Protein AF-A0A7W9KSB6-F1 (afdb_monomer)

Secondary structure (DSSP, 8-state):
-----------TT---EEEPPPHHHHHHHHHHHHSTT-GGG---------S---HHHHHHHHHHHHHH-GGGGEEEEEETTEEEEEEPPP-PPP------TT--

Foldseek 3Di:
DDDPPPPPPPPPPAPKDKDADDPVRQVVVVVCVVPPPDCPVPDDDDDDDPDDDDPVVVQVVVLVVCQVDQVSQWDWDDDDPGIMIMRHHRDGDDDDDDDCVPPD

Solvent-accessible surface area (backbone atoms only — not comparable to full-atom values): 7002 Å² total; per-residue (Å²): 134,84,80,80,77,78,75,73,74,83,63,87,83,68,73,56,50,77,43,80,56,52,75,69,52,50,52,50,55,56,53,42,72,76,45,74,90,62,60,89,86,59,91,84,86,88,82,88,82,88,74,94,78,63,65,67,60,49,41,52,50,52,21,52,50,45,52,72,35,59,76,78,36,51,44,82,42,86,45,100,95,49,69,34,30,37,27,53,60,75,62,83,55,88,75,88,84,79,84,62,88,84,60,133

Sequence (104 aa):
MATDDLVVPEAAGAQYRETMPSFAQERFWFLDGLVPGNAAHTLQQSYTIVGPLDVTALADALTAVVRRHDVLRSRYVPAEDEVRVQVDAPRPVDLPVLDLSTEP

Structure (mmCIF, N/CA/C/O backbone):
data_AF-A0A7W9KSB6-F1
#
_entry.id   AF-A0A7W9KSB6-F1
#
loop_
_atom_site.group_PDB
_atom_site.id
_atom_site.type_symbol
_atom_site.label_atom_id
_atom_site.label_alt_id
_atom_site.label_comp_id
_atom_site.label_asym_id
_atom_site.label_entity_id
_atom_site.label_seq_id
_atom_site.pdbx_PDB_ins_code
_atom_site.Cartn_x
_atom_site.Cartn_y
_atom_site.Cartn_z
_atom_site.occupancy
_atom_site.B_iso_or_equiv
_atom_site.auth_seq_id
_atom_site.auth_comp_id
_atom_site.auth_asym_id
_atom_site.auth_atom_id
_atom_site.pdbx_PDB_model_num
ATOM 1 N N . MET A 1 1 ? 23.235 -24.289 -21.295 1.00 39.38 1 MET A N 1
ATOM 2 C CA . MET A 1 1 ? 22.812 -23.623 -20.050 1.00 39.38 1 MET A CA 1
ATOM 3 C C . MET A 1 1 ? 21.486 -22.976 -20.391 1.00 39.38 1 MET A C 1
ATOM 5 O O . MET A 1 1 ? 21.484 -22.047 -21.182 1.00 39.38 1 MET A O 1
ATOM 9 N N . ALA A 1 2 ? 20.393 -23.645 -20.027 1.00 33.72 2 ALA A N 1
ATOM 10 C CA . ALA A 1 2 ? 19.057 -23.376 -20.547 1.00 33.72 2 ALA A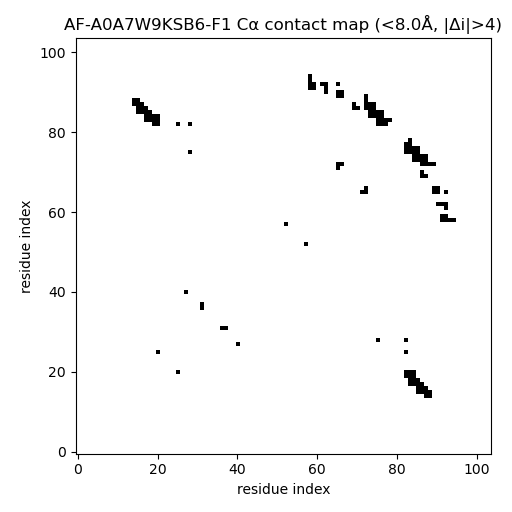 CA 1
ATOM 11 C C . ALA A 1 2 ? 18.530 -22.041 -20.008 1.00 33.72 2 ALA A C 1
ATOM 13 O O . ALA A 1 2 ? 18.508 -21.840 -18.796 1.00 33.72 2 ALA A O 1
ATOM 14 N N . THR A 1 3 ? 18.149 -21.142 -20.911 1.00 37.28 3 THR A N 1
ATOM 15 C CA . THR A 1 3 ? 17.223 -20.046 -20.634 1.00 37.28 3 THR A CA 1
ATOM 16 C C . THR A 1 3 ? 15.868 -20.678 -20.358 1.00 37.28 3 THR A C 1
ATOM 18 O O . THR A 1 3 ? 15.266 -21.278 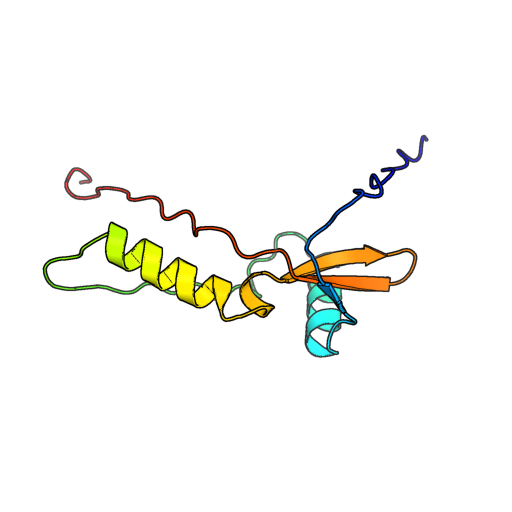-21.245 1.00 37.28 3 THR A O 1
ATOM 21 N N . ASP A 1 4 ? 15.448 -20.635 -19.098 1.00 35.69 4 ASP A N 1
ATOM 22 C CA . ASP A 1 4 ? 14.071 -20.928 -18.726 1.00 35.69 4 ASP A CA 1
ATOM 23 C C . ASP A 1 4 ? 13.254 -19.721 -19.196 1.00 35.69 4 ASP A C 1
ATOM 25 O O . ASP A 1 4 ? 13.232 -18.671 -18.550 1.00 35.69 4 ASP A O 1
ATOM 29 N N . ASP A 1 5 ? 12.722 -19.831 -20.415 1.00 37.50 5 ASP A N 1
ATOM 30 C CA . ASP A 1 5 ? 11.773 -18.883 -20.981 1.00 37.50 5 ASP A CA 1
ATOM 31 C C . ASP A 1 5 ? 10.550 -18.873 -20.068 1.00 37.50 5 ASP A C 1
ATOM 33 O O . ASP A 1 5 ? 9.657 -19.721 -20.165 1.00 37.50 5 ASP A O 1
ATOM 37 N N . LEU A 1 6 ? 10.515 -17.909 -19.149 1.00 37.41 6 LEU A N 1
ATOM 38 C CA . LEU A 1 6 ? 9.329 -17.616 -18.369 1.00 37.41 6 LEU A CA 1
ATOM 39 C C . LEU A 1 6 ? 8.322 -16.979 -19.326 1.00 37.41 6 LEU A C 1
ATOM 41 O O . LEU A 1 6 ? 8.215 -15.760 -19.440 1.00 37.41 6 LEU A O 1
ATOM 45 N N . VAL A 1 7 ? 7.617 -17.833 -20.067 1.00 38.41 7 VAL A N 1
ATOM 46 C CA . VAL A 1 7 ? 6.435 -17.468 -20.836 1.00 38.41 7 VAL A CA 1
ATOM 47 C C . VAL A 1 7 ? 5.464 -16.850 -19.841 1.00 38.41 7 VAL A C 1
ATOM 49 O O . VAL A 1 7 ? 4.815 -17.557 -19.069 1.00 38.41 7 VAL A O 1
ATOM 52 N N . VAL A 1 8 ? 5.393 -15.519 -19.822 1.00 48.72 8 VAL A N 1
ATOM 53 C CA . VAL A 1 8 ? 4.317 -14.806 -19.142 1.00 48.72 8 VAL A CA 1
ATOM 54 C C . VAL A 1 8 ? 3.053 -15.209 -19.893 1.00 48.72 8 VAL A C 1
ATOM 56 O O . VAL A 1 8 ? 2.946 -14.903 -21.082 1.00 48.72 8 VAL A O 1
ATOM 59 N N . PRO A 1 9 ? 2.115 -15.948 -19.276 1.00 38.44 9 PRO A N 1
ATOM 60 C CA . PRO A 1 9 ? 0.884 -16.286 -19.9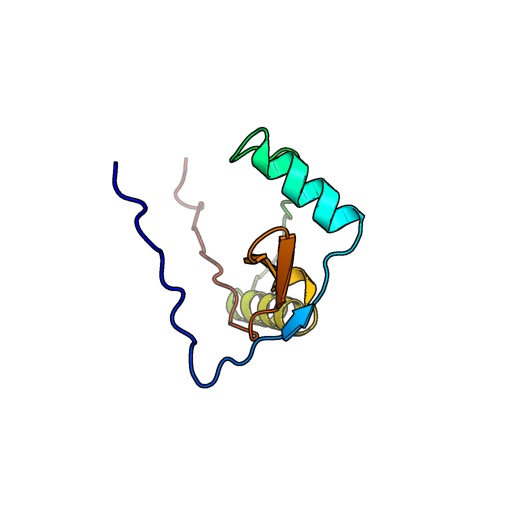59 1.00 38.44 9 PRO A CA 1
ATOM 61 C C . PRO A 1 9 ? 0.190 -14.964 -20.261 1.00 38.44 9 PRO A C 1
ATOM 63 O O . PRO A 1 9 ? -0.053 -14.180 -19.340 1.00 38.44 9 PRO A O 1
ATOM 66 N N . GLU A 1 10 ? -0.114 -14.707 -21.531 1.00 46.44 10 GLU A N 1
ATOM 67 C CA . GLU A 1 10 ? -1.012 -13.623 -21.904 1.00 46.44 10 GLU A CA 1
ATOM 68 C C . GLU A 1 10 ? -2.369 -13.948 -21.270 1.00 46.44 10 GLU A C 1
ATOM 70 O O . GLU A 1 10 ? -3.148 -14.769 -21.760 1.00 46.44 10 GLU A O 1
ATOM 75 N N . ALA A 1 11 ? -2.594 -13.396 -20.078 1.00 45.09 11 ALA A N 1
ATOM 76 C CA . ALA A 1 11 ? -3.806 -13.611 -19.320 1.00 45.09 11 ALA A CA 1
ATOM 77 C C . ALA A 1 11 ? -4.938 -12.892 -20.052 1.00 45.09 11 ALA A C 1
ATOM 79 O O . ALA A 1 11 ? -5.170 -11.695 -19.874 1.00 45.09 11 ALA A O 1
ATOM 80 N N . ALA A 1 12 ? -5.648 -13.650 -20.885 1.00 40.00 12 ALA A N 1
ATOM 81 C CA . ALA A 1 12 ? -6.942 -13.276 -21.416 1.00 40.00 12 ALA A CA 1
ATOM 82 C C . ALA A 1 12 ? -7.825 -12.736 -20.271 1.00 40.00 12 ALA A C 1
ATOM 84 O O . ALA A 1 12 ? -8.226 -13.479 -19.375 1.00 40.00 12 ALA A O 1
ATOM 85 N N . GLY A 1 13 ? -8.102 -11.425 -20.299 1.00 46.16 13 GLY A N 1
ATOM 86 C CA . GLY A 1 13 ? -9.053 -10.751 -19.406 1.00 46.16 13 GLY A CA 1
ATOM 87 C C . GLY A 1 13 ? -8.473 -9.933 -18.247 1.00 46.16 13 GLY A C 1
ATOM 88 O O . GLY A 1 13 ? -9.182 -9.694 -17.269 1.00 46.16 13 GLY A O 1
ATOM 89 N N . ALA A 1 14 ? -7.215 -9.501 -18.301 1.00 48.88 14 ALA A N 1
ATOM 90 C CA . ALA A 1 14 ? -6.596 -8.881 -17.139 1.00 48.88 14 ALA A CA 1
ATOM 91 C C . ALA A 1 14 ? -7.080 -7.436 -16.857 1.00 48.88 14 ALA A C 1
ATOM 93 O O . ALA A 1 14 ? -6.892 -6.513 -17.645 1.00 48.88 14 ALA A O 1
ATOM 94 N N . GLN A 1 15 ? -7.701 -7.241 -15.688 1.00 66.31 15 GLN A N 1
ATOM 95 C CA . GLN A 1 15 ? -8.181 -5.955 -15.156 1.00 66.31 15 GLN A CA 1
ATOM 96 C C . GLN A 1 15 ? -7.039 -5.108 -14.562 1.00 66.31 15 GLN A C 1
ATOM 98 O O . GLN A 1 15 ? -7.120 -4.659 -13.419 1.00 66.31 15 GLN A O 1
ATOM 103 N N . TYR A 1 16 ? -5.947 -4.915 -15.294 1.00 69.31 16 TYR A N 1
ATOM 104 C CA . TYR A 1 16 ? -4.852 -4.046 -14.863 1.00 69.31 16 TYR A CA 1
ATOM 105 C C . TYR A 1 16 ? -4.580 -2.959 -15.899 1.00 69.31 16 TYR A C 1
ATOM 107 O O . TYR A 1 16 ? -4.964 -3.068 -17.063 1.00 69.31 16 TYR A O 1
ATOM 115 N N . ARG A 1 17 ? -3.925 -1.880 -15.463 1.00 85.31 17 ARG A N 1
ATOM 116 C CA . ARG A 1 17 ? -3.506 -0.777 -16.337 1.00 85.31 17 ARG A CA 1
ATOM 117 C C . ARG A 1 17 ? -1.991 -0.664 -16.332 1.00 85.31 17 ARG A C 1
ATOM 119 O O . ARG A 1 17 ? -1.404 -0.453 -15.276 1.00 85.31 17 ARG A O 1
ATOM 126 N N . GLU A 1 18 ? -1.376 -0.750 -17.503 1.00 87.81 18 GLU A N 1
ATOM 127 C CA . GLU A 1 18 ? 0.055 -0.492 -17.667 1.00 87.81 18 GLU A CA 1
ATOM 128 C C . GLU A 1 18 ? 0.331 0.970 -18.019 1.00 87.81 18 GLU A C 1
ATOM 130 O O . GLU A 1 18 ? -0.444 1.629 -18.717 1.00 87.81 18 GLU A O 1
ATOM 135 N N . THR A 1 19 ? 1.448 1.489 -17.517 1.00 89.31 19 THR A N 1
ATOM 136 C CA . THR A 1 19 ? 1.938 2.840 -17.799 1.00 89.31 19 THR A CA 1
ATOM 137 C C . THR A 1 19 ? 3.463 2.871 -17.808 1.00 89.31 19 THR A C 1
ATOM 139 O O . THR A 1 19 ? 4.122 2.022 -17.204 1.00 89.31 19 THR A O 1
ATOM 142 N N . MET A 1 20 ? 4.023 3.891 -18.462 1.00 92.50 20 MET A N 1
ATOM 143 C CA . MET A 1 20 ? 5.439 4.223 -18.314 1.00 92.50 20 MET A CA 1
ATOM 144 C C . MET A 1 20 ? 5.744 4.639 -16.870 1.00 92.50 20 MET A C 1
ATOM 146 O O . MET A 1 20 ? 4.908 5.320 -16.256 1.00 92.50 20 MET A O 1
ATOM 150 N N . PRO A 1 21 ? 6.919 4.267 -16.330 1.00 92.88 21 PRO A N 1
ATOM 151 C CA . PRO A 1 21 ? 7.379 4.789 -15.055 1.00 92.88 21 PRO A CA 1
ATOM 152 C C . PRO A 1 21 ? 7.650 6.294 -15.163 1.00 92.88 21 PRO A C 1
ATOM 154 O O . PRO A 1 21 ? 8.064 6.816 -16.196 1.00 92.88 21 PRO A O 1
ATOM 157 N N . SER A 1 22 ? 7.449 7.010 -14.062 1.00 92.50 22 SER A N 1
ATOM 158 C CA . SER A 1 22 ? 8.064 8.326 -13.887 1.00 92.50 22 SER A CA 1
ATOM 159 C C . SER A 1 22 ? 9.582 8.193 -13.722 1.00 92.50 22 SER A C 1
ATOM 161 O O . SER A 1 22 ? 10.079 7.158 -13.283 1.00 92.50 22 SER A O 1
ATOM 163 N N . PHE A 1 23 ? 10.321 9.278 -13.959 1.00 92.50 23 PHE A N 1
ATOM 164 C CA . PHE A 1 23 ? 11.779 9.299 -13.785 1.00 92.50 23 PHE A CA 1
ATOM 165 C C . PHE A 1 23 ? 12.235 8.841 -12.385 1.00 92.50 23 PHE A C 1
ATOM 167 O O . PHE A 1 23 ? 13.224 8.128 -12.231 1.00 92.50 23 PHE A O 1
ATOM 174 N N . ALA A 1 24 ? 11.494 9.218 -11.337 1.00 91.19 24 ALA A N 1
ATOM 175 C CA . ALA A 1 24 ? 11.801 8.784 -9.975 1.00 91.19 24 ALA A CA 1
ATOM 176 C C . ALA A 1 24 ? 11.592 7.272 -9.785 1.00 91.19 24 ALA A C 1
ATOM 178 O O . ALA A 1 24 ? 12.384 6.632 -9.098 1.00 91.19 24 ALA A O 1
ATOM 179 N N . GLN A 1 25 ? 10.546 6.711 -10.399 1.00 91.94 25 GLN A N 1
ATOM 180 C CA . GLN A 1 25 ? 10.248 5.279 -10.356 1.00 91.94 25 GLN A CA 1
ATOM 181 C C . GLN A 1 25 ? 11.309 4.459 -11.100 1.00 91.94 25 GLN A C 1
ATOM 183 O O . GLN A 1 25 ? 11.815 3.488 -10.548 1.00 91.94 25 GLN A O 1
ATOM 188 N N . GLU A 1 26 ? 11.713 4.892 -12.295 1.00 91.06 26 GLU A N 1
ATOM 189 C CA . GLU A 1 26 ? 12.792 4.260 -13.065 1.00 91.06 26 GLU A CA 1
ATOM 190 C C . GLU A 1 26 ? 14.117 4.264 -12.287 1.00 91.06 26 GLU A C 1
ATOM 192 O O . GLU A 1 26 ? 14.790 3.238 -12.177 1.00 91.06 26 GLU A O 1
ATOM 197 N N . ARG A 1 27 ? 14.446 5.387 -11.631 1.00 90.38 27 ARG A N 1
ATOM 198 C CA . ARG A 1 27 ? 15.621 5.472 -10.755 1.00 90.38 27 ARG A CA 1
ATOM 199 C C . ARG A 1 27 ? 15.553 4.479 -9.595 1.00 90.38 27 ARG A C 1
ATOM 201 O O . ARG A 1 27 ? 16.561 3.853 -9.283 1.00 90.38 27 ARG A O 1
ATOM 208 N N . PHE A 1 28 ? 14.404 4.354 -8.928 1.00 88.12 28 PHE A N 1
ATOM 209 C CA . PHE A 1 28 ? 14.255 3.399 -7.826 1.00 88.12 28 PHE A CA 1
ATOM 210 C C . PHE A 1 28 ? 14.359 1.950 -8.301 1.00 88.12 28 PHE A C 1
ATOM 212 O O . PHE A 1 28 ? 15.026 1.167 -7.635 1.00 88.12 28 PHE A O 1
ATOM 219 N N . TRP A 1 29 ? 13.771 1.613 -9.450 1.00 87.75 29 TRP A N 1
ATOM 220 C CA . TRP A 1 29 ? 13.911 0.285 -10.050 1.00 87.75 29 TRP A CA 1
ATOM 221 C C . TRP A 1 29 ? 15.378 -0.053 -10.355 1.00 87.75 29 TRP A C 1
ATOM 223 O O . TRP A 1 29 ? 15.859 -1.119 -9.978 1.00 87.75 29 TRP A O 1
ATOM 233 N N . PHE A 1 30 ? 16.124 0.887 -10.943 1.00 88.00 30 PHE A N 1
ATOM 234 C CA . PHE A 1 30 ? 17.554 0.705 -11.189 1.00 88.00 30 PHE A CA 1
ATOM 235 C C . PHE A 1 30 ? 18.349 0.486 -9.890 1.00 88.00 30 PHE A C 1
ATOM 237 O O . PHE A 1 30 ? 19.193 -0.404 -9.819 1.00 88.00 30 PHE A O 1
ATOM 244 N N . LEU A 1 31 ? 18.071 1.276 -8.843 1.00 88.19 31 LEU A N 1
ATOM 245 C CA . LEU A 1 31 ? 18.738 1.140 -7.543 1.00 88.19 31 LEU A CA 1
ATOM 246 C C . LEU A 1 31 ? 18.423 -0.195 -6.852 1.00 88.19 31 LEU A C 1
ATOM 248 O O . LEU A 1 31 ? 19.319 -0.773 -6.235 1.00 88.19 31 LEU A O 1
ATOM 252 N N . ASP A 1 32 ? 17.185 -0.685 -6.960 1.00 85.69 32 ASP A N 1
ATOM 253 C CA . ASP A 1 32 ? 16.772 -1.987 -6.420 1.00 85.69 32 ASP A CA 1
ATOM 254 C C . ASP A 1 32 ? 17.538 -3.146 -7.086 1.00 85.69 32 ASP A C 1
ATOM 256 O O . ASP A 1 32 ? 17.995 -4.062 -6.404 1.00 85.69 32 ASP A O 1
ATOM 260 N N . GLY A 1 33 ? 17.804 -3.047 -8.395 1.00 85.56 33 GLY A N 1
ATOM 261 C CA . GLY A 1 33 ? 18.606 -4.026 -9.139 1.00 85.56 33 GLY A CA 1
ATOM 262 C C . GLY A 1 33 ? 20.087 -4.101 -8.737 1.00 85.56 33 GLY A C 1
ATOM 263 O O . GLY A 1 33 ? 20.723 -5.132 -8.950 1.00 85.56 33 GLY A O 1
ATOM 264 N N . LEU A 1 34 ? 20.654 -3.045 -8.139 1.00 88.19 34 LEU A N 1
ATOM 265 C CA . LEU A 1 34 ? 22.056 -3.033 -7.693 1.00 88.19 34 LEU A CA 1
ATOM 266 C C . LEU A 1 34 ? 22.262 -3.749 -6.354 1.00 88.19 34 LEU A C 1
ATOM 268 O O . LEU A 1 34 ? 23.300 -4.378 -6.144 1.00 88.19 34 LEU A O 1
ATOM 272 N N . VAL A 1 35 ? 21.297 -3.626 -5.439 1.00 86.81 35 VAL A N 1
ATOM 273 C CA . VAL A 1 35 ? 21.334 -4.265 -4.116 1.00 86.81 35 VAL A CA 1
ATOM 274 C C . VAL A 1 35 ? 19.952 -4.855 -3.814 1.00 86.81 35 VAL A C 1
ATOM 276 O O . VAL A 1 35 ? 19.164 -4.232 -3.096 1.00 86.81 35 VAL A O 1
ATOM 279 N N . PRO A 1 36 ? 19.648 -6.053 -4.346 1.00 82.88 36 PRO A N 1
ATOM 280 C CA . PRO A 1 36 ? 18.345 -6.679 -4.161 1.00 82.88 36 PRO A CA 1
ATOM 281 C C . PRO A 1 36 ? 18.005 -6.873 -2.680 1.00 82.88 36 PRO A C 1
ATOM 283 O O . PRO A 1 36 ? 18.840 -7.313 -1.889 1.00 82.88 36 PRO A O 1
ATOM 286 N N . GLY A 1 37 ? 16.767 -6.552 -2.301 1.00 79.81 37 GLY A N 1
ATOM 287 C CA . GLY A 1 37 ? 16.286 -6.686 -0.920 1.00 79.81 37 GLY A CA 1
ATOM 288 C C . GLY A 1 37 ? 16.717 -5.554 0.019 1.00 79.81 37 GLY A C 1
ATOM 289 O O . GLY A 1 37 ? 16.466 -5.626 1.224 1.00 79.81 37 GLY A O 1
ATOM 290 N N . ASN A 1 38 ? 17.345 -4.496 -0.500 1.00 81.94 38 ASN A N 1
ATOM 291 C CA . ASN A 1 38 ? 17.676 -3.324 0.297 1.00 81.94 38 ASN A CA 1
ATOM 292 C C . ASN A 1 38 ? 16.416 -2.527 0.684 1.00 81.94 38 ASN A C 1
ATOM 294 O O . ASN A 1 38 ? 15.816 -1.824 -0.129 1.00 81.94 38 ASN A O 1
ATOM 298 N N . ALA A 1 39 ? 16.071 -2.556 1.971 1.00 81.06 39 ALA A N 1
ATOM 299 C CA . ALA A 1 39 ? 14.923 -1.838 2.517 1.00 81.06 39 ALA A CA 1
ATOM 300 C C . ALA A 1 39 ? 15.135 -0.317 2.673 1.00 81.06 39 ALA A C 1
ATOM 302 O O . ALA A 1 39 ? 14.208 0.368 3.097 1.00 81.06 39 ALA A O 1
ATOM 303 N N . ALA A 1 40 ? 16.302 0.240 2.318 1.00 83.06 40 ALA A N 1
ATOM 304 C CA . ALA A 1 40 ? 16.599 1.675 2.459 1.00 83.06 40 ALA A CA 1
ATOM 305 C C . ALA A 1 40 ? 15.595 2.598 1.739 1.00 83.06 40 ALA A C 1
ATOM 307 O O . ALA A 1 40 ? 15.486 3.775 2.076 1.00 83.06 40 ALA A O 1
ATOM 308 N N . HIS A 1 41 ? 14.856 2.068 0.761 1.00 81.06 41 HIS A N 1
ATOM 309 C CA . HIS A 1 41 ? 13.838 2.794 -0.001 1.00 81.06 41 HIS A CA 1
ATOM 310 C C . HIS A 1 41 ? 12.400 2.495 0.460 1.00 81.06 41 HIS A C 1
ATOM 312 O O . HIS A 1 41 ? 11.447 2.894 -0.206 1.00 81.06 41 HIS A O 1
ATOM 318 N N . THR A 1 42 ? 12.230 1.809 1.594 1.00 84.75 42 THR A N 1
ATOM 319 C CA . THR A 1 42 ? 10.930 1.553 2.226 1.00 84.75 42 THR A CA 1
ATOM 320 C C . THR A 1 42 ? 10.761 2.459 3.440 1.00 84.75 42 THR A C 1
ATOM 322 O O . THR A 1 42 ? 11.627 2.519 4.309 1.00 84.75 42 THR A O 1
ATOM 325 N N . LEU A 1 43 ? 9.625 3.152 3.527 1.00 88.94 43 LEU A N 1
ATOM 326 C CA . LEU A 1 43 ? 9.242 3.888 4.730 1.00 88.94 43 LEU A CA 1
ATOM 327 C C . LEU A 1 43 ? 8.432 2.969 5.647 1.00 88.94 43 LEU A C 1
ATOM 329 O O . LEU A 1 43 ? 7.408 2.428 5.234 1.00 88.94 43 LEU A O 1
ATOM 333 N N . GLN A 1 44 ? 8.879 2.809 6.890 1.00 89.69 44 GLN A N 1
ATOM 334 C CA . GLN A 1 44 ? 8.209 2.004 7.912 1.00 89.69 44 GLN A CA 1
ATOM 335 C C . GLN A 1 44 ? 7.730 2.925 9.030 1.00 89.69 44 GLN A C 1
ATOM 337 O O . GLN A 1 44 ? 8.520 3.680 9.587 1.00 89.69 44 GLN A O 1
ATOM 342 N N . GLN A 1 45 ? 6.439 2.869 9.351 1.00 93.06 45 GLN A N 1
ATOM 343 C CA . GLN A 1 45 ? 5.814 3.724 10.360 1.00 93.06 45 GLN A CA 1
ATOM 344 C C . GLN A 1 45 ? 4.972 2.872 11.310 1.00 93.06 45 GLN A C 1
ATOM 346 O O . GLN A 1 45 ? 4.339 1.907 10.885 1.00 93.06 45 GLN A O 1
ATOM 351 N N . SER A 1 46 ? 4.932 3.258 12.583 1.00 94.88 46 SER A N 1
ATOM 352 C CA . SER A 1 46 ? 4.050 2.680 13.597 1.00 94.88 46 SER A CA 1
ATOM 353 C C . SER A 1 46 ? 3.237 3.778 14.277 1.00 94.88 46 SER A C 1
ATOM 355 O O . SER A 1 46 ? 3.663 4.931 14.369 1.00 94.88 46 SER A O 1
ATOM 357 N N . TYR A 1 47 ? 2.039 3.417 14.732 1.00 94.44 47 TYR A N 1
ATOM 358 C CA . TYR A 1 47 ? 1.113 4.336 15.380 1.00 94.44 47 TYR A CA 1
ATOM 359 C C . TYR A 1 47 ? 0.505 3.669 16.610 1.00 94.44 47 TYR A C 1
ATOM 361 O O . TYR A 1 47 ? 0.129 2.499 16.559 1.00 94.44 47 TYR A O 1
ATOM 369 N N . THR A 1 48 ? 0.367 4.431 17.694 1.00 95.56 48 THR A N 1
ATOM 370 C CA . THR A 1 48 ? -0.347 3.998 18.900 1.00 95.56 48 THR A CA 1
ATOM 371 C C . THR A 1 48 ? -1.750 4.584 18.886 1.00 95.56 48 THR A C 1
ATOM 373 O O . THR A 1 48 ? -1.916 5.803 18.867 1.00 95.56 48 THR A O 1
ATOM 376 N N . ILE A 1 49 ? -2.760 3.718 18.920 1.00 95.50 49 ILE A N 1
ATOM 377 C CA . ILE A 1 49 ? -4.168 4.105 19.040 1.00 95.50 49 ILE A CA 1
ATOM 378 C C . ILE A 1 49 ? -4.603 3.828 20.478 1.00 95.50 49 ILE A C 1
ATOM 380 O O . ILE A 1 49 ? -4.427 2.720 20.976 1.00 95.50 49 ILE A O 1
ATOM 384 N N . VAL A 1 50 ? -5.156 4.838 21.152 1.00 95.94 50 VAL A N 1
ATOM 385 C CA . VAL A 1 50 ? -5.654 4.716 22.528 1.00 95.94 50 VAL A CA 1
ATOM 386 C C . VAL A 1 50 ? -7.175 4.736 22.511 1.00 95.94 50 VAL A C 1
ATOM 388 O O . VAL A 1 50 ? -7.778 5.696 22.034 1.00 95.94 50 VAL A O 1
ATOM 391 N N . GLY A 1 51 ? -7.783 3.689 23.065 1.00 95.81 51 GLY A N 1
ATOM 392 C CA . GLY A 1 51 ? -9.232 3.519 23.125 1.00 95.81 51 GLY A CA 1
ATOM 393 C C . GLY A 1 51 ? -9.704 2.253 22.407 1.00 95.81 51 GLY A C 1
ATOM 394 O O . GLY A 1 51 ? -8.879 1.440 21.987 1.00 95.81 51 GLY A O 1
ATOM 395 N N . PRO A 1 52 ? -11.029 2.054 22.292 1.00 95.25 52 PRO A N 1
ATOM 396 C CA . PRO A 1 52 ? -11.573 0.926 21.550 1.00 95.25 52 PRO A CA 1
ATOM 397 C C . PRO A 1 52 ? -11.183 1.027 20.070 1.00 95.25 52 PRO A C 1
ATOM 399 O O . PRO A 1 52 ? -11.344 2.079 19.451 1.00 95.25 52 PRO A O 1
ATOM 402 N N . LEU A 1 53 ? -10.696 -0.079 19.507 1.00 95.25 53 LEU A N 1
ATOM 403 C CA . LEU A 1 53 ? -10.364 -0.207 18.092 1.00 95.25 53 LEU A CA 1
ATOM 404 C C . LEU A 1 53 ? -11.241 -1.290 17.463 1.00 95.25 53 LEU A C 1
ATOM 406 O O . LEU A 1 53 ? -11.182 -2.451 17.862 1.00 95.25 53 LEU A O 1
ATOM 410 N N . ASP A 1 54 ? -12.027 -0.907 16.462 1.00 96.75 54 ASP A N 1
ATOM 411 C CA . ASP A 1 54 ? -12.707 -1.852 15.580 1.00 96.75 54 ASP A CA 1
ATOM 412 C C . ASP A 1 54 ? -11.755 -2.233 14.436 1.00 96.75 54 ASP A C 1
ATOM 414 O O . ASP A 1 54 ? -11.461 -1.431 13.544 1.00 96.75 54 ASP A O 1
ATOM 418 N N . VAL A 1 55 ? -11.238 -3.460 14.492 1.00 95.50 55 VAL A N 1
ATOM 419 C CA . VAL A 1 55 ? -10.282 -3.992 13.511 1.00 95.50 55 VAL A CA 1
ATOM 420 C C . VAL A 1 55 ? -10.915 -4.121 12.125 1.00 95.50 55 VAL A C 1
ATOM 422 O O . VAL A 1 55 ? -10.253 -3.840 11.126 1.00 95.50 55 VAL A O 1
ATOM 425 N N . THR A 1 56 ? -12.188 -4.512 12.045 1.00 96.06 56 THR A N 1
ATOM 426 C CA . THR A 1 56 ? -12.892 -4.668 10.767 1.00 96.06 56 THR A CA 1
ATOM 427 C C . THR A 1 56 ? -13.053 -3.313 10.090 1.00 96.06 56 THR A C 1
ATOM 429 O O . THR A 1 56 ? -12.703 -3.167 8.920 1.00 96.06 56 THR A O 1
ATOM 432 N N . ALA A 1 57 ? -13.464 -2.291 10.845 1.00 97.06 57 ALA A N 1
ATOM 433 C CA . ALA A 1 57 ? -13.567 -0.931 10.323 1.00 97.06 57 ALA A CA 1
ATOM 434 C C . ALA A 1 57 ? -12.206 -0.376 9.857 1.00 97.06 57 ALA A C 1
ATOM 436 O O . ALA A 1 57 ? -12.135 0.308 8.832 1.00 97.06 57 ALA A O 1
ATOM 437 N N . LEU A 1 58 ? -11.114 -0.683 10.570 1.00 97.00 58 LEU A N 1
ATOM 438 C CA . LEU A 1 58 ? -9.762 -0.298 10.154 1.00 97.00 58 LEU A CA 1
ATOM 439 C C . LEU A 1 58 ? -9.344 -0.994 8.849 1.00 97.00 58 LEU A C 1
ATOM 441 O O . LEU A 1 58 ? -8.824 -0.333 7.947 1.00 97.00 58 LEU A O 1
ATOM 445 N N . ALA A 1 59 ? -9.590 -2.299 8.721 1.00 96.94 59 ALA A N 1
ATOM 446 C CA . ALA A 1 59 ? -9.288 -3.056 7.507 1.00 96.94 59 ALA A CA 1
ATOM 447 C C . ALA A 1 59 ? -10.071 -2.525 6.290 1.00 96.94 59 ALA A C 1
ATOM 449 O O . ALA A 1 59 ? -9.499 -2.345 5.208 1.00 96.94 59 ALA A O 1
ATOM 450 N N . ASP A 1 60 ? -11.349 -2.188 6.475 1.00 97.62 60 ASP A N 1
ATOM 451 C CA . ASP A 1 60 ? -12.190 -1.581 5.439 1.00 97.62 60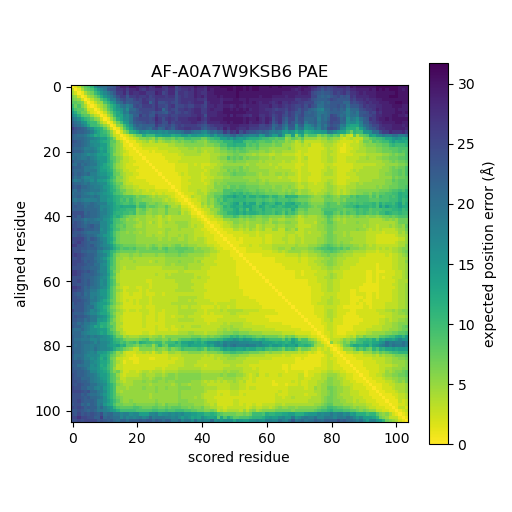 ASP A CA 1
ATOM 452 C C . ASP A 1 60 ? -11.684 -0.191 5.036 1.00 97.62 60 ASP A C 1
ATOM 454 O O . ASP A 1 60 ? -11.608 0.133 3.845 1.00 97.62 60 ASP A O 1
ATOM 458 N N . ALA A 1 61 ? -11.279 0.627 6.013 1.00 97.88 61 ALA A N 1
ATOM 459 C CA . ALA A 1 61 ? -10.712 1.946 5.762 1.00 97.88 61 ALA A CA 1
ATOM 460 C C . ALA A 1 61 ? -9.396 1.860 4.969 1.00 97.88 61 ALA A C 1
ATOM 462 O O . ALA A 1 61 ? -9.236 2.557 3.963 1.00 97.88 61 ALA A O 1
ATOM 463 N N . LEU A 1 62 ? -8.478 0.969 5.359 1.00 97.25 62 LEU A N 1
ATOM 464 C CA . LEU A 1 62 ? -7.225 0.732 4.633 1.00 97.25 62 LEU A CA 1
ATOM 465 C C . LEU A 1 62 ? -7.487 0.212 3.214 1.00 97.25 62 LEU A C 1
ATOM 467 O O . LEU A 1 62 ? -6.894 0.702 2.251 1.00 97.25 62 LEU A O 1
ATOM 471 N N . THR A 1 63 ? -8.439 -0.710 3.060 1.00 97.81 63 THR A N 1
ATOM 472 C CA . THR A 1 63 ? -8.874 -1.211 1.749 1.00 97.81 63 THR A CA 1
ATOM 473 C C . THR A 1 63 ? -9.426 -0.088 0.872 1.00 97.81 63 THR A C 1
ATOM 475 O O . THR A 1 63 ? -9.107 -0.009 -0.317 1.00 97.81 63 THR A O 1
ATOM 478 N N . ALA A 1 64 ? -10.214 0.830 1.435 1.00 98.12 64 ALA A N 1
ATOM 479 C CA . ALA A 1 64 ? -10.734 1.980 0.702 1.00 98.12 64 ALA A CA 1
ATOM 480 C C . ALA A 1 64 ? -9.617 2.933 0.239 1.00 98.12 64 ALA A C 1
ATOM 482 O O . ALA A 1 64 ? -9.680 3.432 -0.890 1.00 98.12 64 ALA A O 1
ATOM 483 N N . VAL A 1 65 ? -8.584 3.146 1.063 1.00 97.62 65 VAL A N 1
ATOM 484 C CA . VAL A 1 65 ? -7.389 3.926 0.697 1.00 97.62 65 VAL A CA 1
ATOM 485 C C . VAL A 1 65 ? -6.638 3.246 -0.453 1.00 97.62 65 VAL A C 1
ATOM 487 O O . VAL A 1 65 ? -6.417 3.875 -1.488 1.00 97.62 65 VAL A O 1
ATOM 490 N N . VAL A 1 66 ? -6.321 1.953 -0.342 1.00 96.75 66 VAL A N 1
ATOM 491 C CA . VAL A 1 66 ? -5.627 1.201 -1.407 1.00 96.75 66 VAL A CA 1
ATOM 492 C C . VAL A 1 66 ? -6.438 1.190 -2.705 1.00 96.75 66 VAL A C 1
ATOM 494 O O . VAL A 1 66 ? -5.894 1.423 -3.785 1.00 96.75 66 VAL A O 1
ATOM 497 N N . ARG A 1 67 ? -7.762 1.014 -2.629 1.00 96.25 67 ARG A N 1
ATOM 498 C CA . ARG A 1 67 ? -8.652 1.109 -3.796 1.00 96.25 67 ARG A CA 1
ATOM 499 C C . ARG A 1 67 ? -8.560 2.479 -4.469 1.00 96.25 67 ARG A C 1
ATOM 501 O O . ARG A 1 67 ? -8.452 2.541 -5.691 1.00 96.25 67 ARG A O 1
ATOM 508 N N . ARG A 1 68 ? -8.590 3.564 -3.688 1.00 96.69 68 ARG A N 1
ATOM 509 C CA . ARG A 1 68 ? -8.559 4.949 -4.187 1.00 96.69 68 ARG A CA 1
ATOM 510 C C . ARG A 1 68 ? -7.233 5.319 -4.860 1.00 96.69 68 ARG A C 1
ATOM 512 O O . ARG A 1 68 ? -7.248 6.127 -5.784 1.00 96.69 68 ARG A O 1
ATOM 519 N N . HIS A 1 69 ? -6.109 4.777 -4.396 1.00 96.69 69 HIS A N 1
ATOM 520 C CA . HIS A 1 69 ? -4.775 5.209 -4.815 1.00 96.69 69 HIS A CA 1
ATOM 521 C C . HIS A 1 69 ? -4.061 4.154 -5.677 1.00 96.69 69 HIS A C 1
ATOM 523 O O . HIS A 1 69 ? -3.508 3.193 -5.153 1.00 96.69 69 HIS A O 1
ATOM 529 N N . ASP A 1 70 ? -3.997 4.379 -6.996 1.00 94.75 70 ASP A N 1
ATOM 530 C CA . ASP A 1 70 ? -3.323 3.489 -7.966 1.00 94.75 70 ASP A CA 1
ATOM 531 C C . ASP A 1 70 ? -1.862 3.178 -7.606 1.00 94.75 70 ASP A C 1
ATOM 533 O O . ASP A 1 70 ? -1.391 2.060 -7.808 1.00 94.75 70 ASP A O 1
ATOM 537 N N . VAL A 1 71 ? -1.147 4.150 -7.031 1.00 93.62 71 VAL A N 1
ATOM 538 C CA . VAL A 1 71 ? 0.263 3.988 -6.646 1.00 93.62 71 VAL A CA 1
ATOM 539 C C . VAL A 1 71 ? 0.466 2.900 -5.585 1.00 93.62 71 VAL A C 1
ATOM 541 O O . VAL A 1 71 ? 1.479 2.214 -5.610 1.00 93.62 71 VAL A O 1
ATOM 544 N N . LEU A 1 72 ? -0.515 2.678 -4.701 1.00 94.62 72 LEU A N 1
ATOM 545 C CA . LEU A 1 72 ? -0.461 1.629 -3.672 1.00 94.62 72 LEU A CA 1
ATOM 546 C C . LEU A 1 72 ? -0.735 0.226 -4.235 1.00 94.62 72 LEU A C 1
ATOM 548 O O . LEU A 1 72 ? -0.616 -0.763 -3.519 1.00 94.62 72 LEU A O 1
ATOM 552 N N . ARG A 1 73 ? -1.123 0.142 -5.510 1.00 95.38 73 ARG A N 1
ATOM 553 C CA . ARG A 1 73 ? -1.389 -1.097 -6.253 1.00 95.38 73 ARG A CA 1
ATOM 554 C C . ARG A 1 73 ? -0.477 -1.231 -7.469 1.00 95.38 73 ARG A C 1
ATOM 556 O O . ARG A 1 73 ? -0.790 -1.971 -8.394 1.00 95.38 73 ARG A O 1
ATOM 563 N N . SER A 1 74 ? 0.602 -0.455 -7.501 1.00 93.75 74 SER A N 1
ATOM 564 C CA . SER A 1 74 ? 1.550 -0.437 -8.605 1.00 93.75 74 SER A CA 1
ATOM 565 C C . SER A 1 74 ? 2.710 -1.390 -8.331 1.00 93.75 74 SER A C 1
ATOM 567 O O . SER A 1 74 ? 3.283 -1.366 -7.243 1.00 93.75 74 SER A O 1
ATOM 569 N N . ARG A 1 75 ? 3.094 -2.184 -9.331 1.00 92.38 75 ARG A N 1
ATOM 570 C CA . ARG A 1 75 ? 4.297 -3.025 -9.316 1.00 92.38 75 ARG A CA 1
ATOM 571 C C . ARG A 1 75 ? 5.115 -2.815 -10.586 1.00 92.38 75 ARG A C 1
ATOM 573 O O . ARG A 1 75 ? 4.555 -2.540 -11.648 1.00 92.38 75 ARG A O 1
ATOM 580 N N . TYR A 1 76 ? 6.431 -2.952 -10.469 1.00 91.06 76 TYR A N 1
ATOM 581 C CA . TYR A 1 76 ? 7.318 -3.005 -11.627 1.00 91.06 76 TYR A CA 1
ATOM 582 C C . TYR A 1 76 ? 7.191 -4.369 -12.299 1.00 91.06 76 TYR A C 1
ATOM 584 O O . TYR A 1 76 ? 7.218 -5.397 -11.620 1.00 91.06 76 TYR A O 1
ATOM 592 N N . VAL A 1 77 ? 7.053 -4.379 -13.620 1.00 91.25 77 VAL A N 1
ATOM 593 C CA . VAL A 1 77 ? 7.080 -5.598 -14.430 1.00 91.25 77 VAL A CA 1
ATOM 594 C C . VAL A 1 77 ? 8.148 -5.451 -15.517 1.00 91.25 77 VAL A C 1
ATOM 596 O O . VAL A 1 77 ? 8.253 -4.374 -16.112 1.00 91.25 77 VAL A O 1
ATOM 599 N N . PRO A 1 78 ? 8.978 -6.483 -15.745 1.00 84.69 78 PRO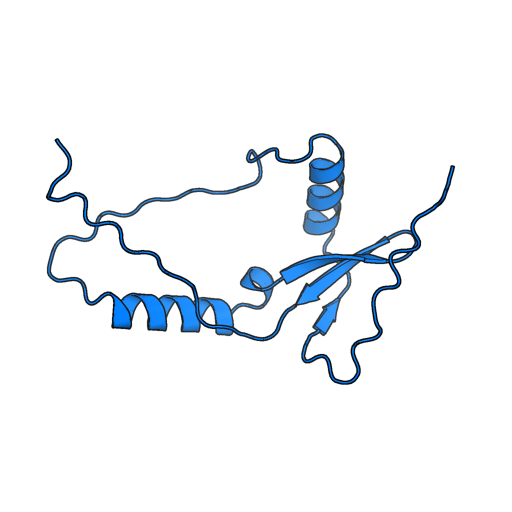 A N 1
ATOM 600 C CA . PRO A 1 78 ? 9.956 -6.459 -16.825 1.00 84.69 78 PRO A CA 1
ATOM 601 C C . PRO A 1 78 ? 9.240 -6.462 -18.181 1.00 84.69 78 PRO A C 1
ATOM 603 O O . PRO A 1 78 ? 8.234 -7.152 -18.344 1.00 84.69 78 PRO A O 1
ATOM 606 N N . ALA A 1 79 ? 9.766 -5.712 -19.146 1.00 80.50 79 ALA A N 1
ATOM 607 C CA . ALA A 1 79 ? 9.300 -5.712 -20.528 1.00 80.50 79 ALA A CA 1
ATOM 608 C C . ALA A 1 79 ? 10.503 -5.563 -21.462 1.00 80.50 79 ALA A C 1
ATOM 610 O O . ALA A 1 79 ? 11.075 -4.489 -21.499 1.00 80.50 79 ALA A O 1
ATOM 611 N N . GLU A 1 80 ? 10.874 -6.612 -22.200 1.00 79.50 80 GLU A N 1
ATOM 612 C CA . GLU A 1 80 ? 12.035 -6.646 -23.114 1.00 79.50 80 GLU A CA 1
ATOM 613 C C . GLU A 1 80 ? 13.264 -5.869 -22.590 1.00 79.50 80 GLU A C 1
ATOM 615 O O . GLU A 1 80 ? 14.000 -6.403 -21.760 1.00 79.50 80 GLU A O 1
ATOM 620 N N . ASP A 1 81 ? 13.448 -4.617 -23.022 1.00 74.31 81 ASP A N 1
ATOM 621 C CA . ASP A 1 81 ? 14.588 -3.752 -22.682 1.00 74.31 81 ASP A CA 1
ATOM 622 C C . ASP A 1 81 ? 14.267 -2.633 -21.659 1.00 74.31 81 ASP A C 1
ATOM 624 O O . ASP A 1 81 ? 15.102 -1.771 -21.384 1.00 74.31 81 ASP A O 1
ATOM 628 N N . GLU A 1 82 ? 13.064 -2.619 -21.081 1.00 82.81 82 GLU A N 1
ATOM 629 C CA . GLU A 1 82 ? 12.558 -1.570 -20.190 1.00 82.81 82 GLU A CA 1
ATOM 630 C C . GLU A 1 82 ? 11.783 -2.133 -18.978 1.00 82.81 82 GLU A C 1
ATOM 632 O O . GLU A 1 82 ? 11.436 -3.313 -18.880 1.00 82.81 82 GLU A O 1
ATOM 637 N N . VAL A 1 83 ? 11.465 -1.252 -18.024 1.00 89.62 83 VAL A N 1
ATOM 638 C CA . VAL A 1 83 ? 10.526 -1.543 -16.934 1.00 89.62 83 VAL A CA 1
ATOM 639 C C . VAL A 1 83 ? 9.194 -0.850 -17.189 1.00 89.62 83 VAL A C 1
ATOM 641 O O . VAL A 1 83 ? 9.134 0.324 -17.556 1.00 89.62 83 VAL A O 1
ATOM 644 N N . ARG A 1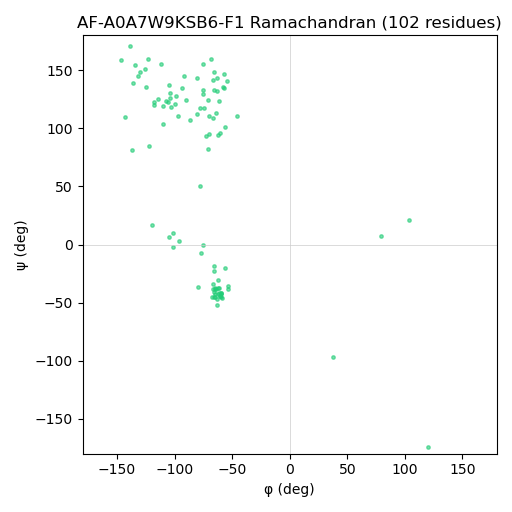 84 ? 8.095 -1.560 -16.939 1.00 93.06 84 ARG A N 1
ATOM 645 C CA . ARG A 1 84 ? 6.743 -0.993 -16.966 1.00 93.06 84 ARG A CA 1
ATOM 646 C C . ARG A 1 84 ? 6.169 -0.963 -15.562 1.00 93.06 84 ARG A C 1
ATOM 648 O O . ARG A 1 84 ? 6.557 -1.741 -14.691 1.00 93.06 84 ARG A O 1
ATOM 655 N N . VAL A 1 85 ? 5.223 -0.056 -15.340 1.00 94.25 85 VAL A N 1
ATOM 656 C CA . VAL A 1 85 ? 4.441 -0.025 -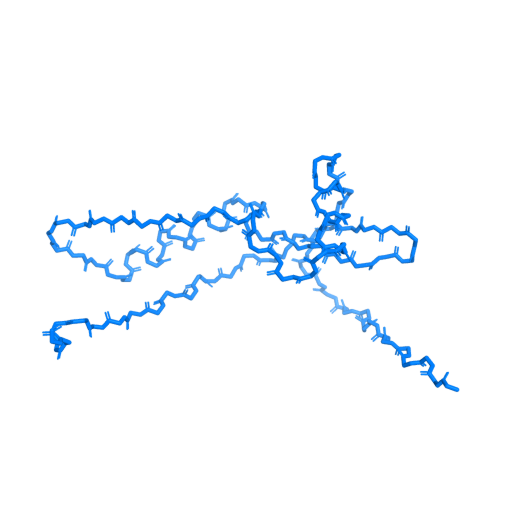14.105 1.00 94.25 85 VAL A CA 1
ATOM 657 C C . VAL A 1 85 ? 3.068 -0.598 -14.402 1.00 94.25 85 VAL A C 1
ATOM 659 O O . VAL A 1 85 ? 2.314 -0.035 -15.195 1.00 94.25 85 VAL A O 1
ATOM 662 N N . GLN A 1 86 ? 2.741 -1.700 -13.739 1.00 95.12 86 GLN A N 1
ATOM 663 C CA . GLN A 1 86 ? 1.418 -2.300 -13.774 1.00 95.12 86 GLN A CA 1
ATOM 664 C C . GLN A 1 86 ? 0.637 -1.882 -12.529 1.00 95.12 86 GLN A C 1
ATOM 666 O O . GLN A 1 86 ? 1.112 -2.062 -11.411 1.00 95.12 86 GLN A O 1
ATOM 671 N N . VAL A 1 87 ? -0.570 -1.354 -12.727 1.00 95.00 87 VAL A N 1
ATOM 672 C CA . VAL A 1 87 ? -1.536 -1.059 -11.666 1.00 95.00 87 VAL A CA 1
ATOM 673 C C . VAL A 1 87 ? -2.532 -2.208 -11.573 1.00 95.00 87 VAL A C 1
ATOM 675 O O . VAL A 1 87 ? -3.368 -2.374 -12.462 1.00 95.00 87 VAL A O 1
ATOM 678 N N . ASP A 1 88 ? -2.466 -2.970 -10.488 1.00 94.75 88 ASP A N 1
ATOM 679 C CA . ASP A 1 88 ? -3.345 -4.112 -10.248 1.00 94.75 88 ASP A CA 1
ATOM 680 C C . ASP A 1 88 ? -4.756 -3.672 -9.839 1.00 94.75 88 ASP A C 1
ATOM 682 O O . ASP A 1 88 ? -4.957 -2.592 -9.270 1.00 94.75 88 ASP A O 1
ATOM 686 N N . ALA A 1 89 ? -5.748 -4.529 -10.084 1.00 93.38 89 ALA A N 1
ATOM 687 C CA . ALA A 1 89 ? -7.108 -4.310 -9.608 1.00 93.38 89 ALA A CA 1
ATOM 688 C C . ALA A 1 89 ? -7.146 -4.146 -8.071 1.00 93.38 89 ALA A C 1
ATOM 690 O O . ALA A 1 89 ? -6.356 -4.766 -7.351 1.00 93.38 89 ALA A O 1
ATOM 691 N N . PRO A 1 90 ? -8.065 -3.328 -7.529 1.00 92.94 90 PRO A N 1
ATOM 692 C CA . PRO A 1 90 ? -8.252 -3.228 -6.089 1.00 92.94 90 PRO A CA 1
ATOM 693 C C . PRO A 1 90 ? -8.565 -4.579 -5.444 1.00 92.94 90 PRO A C 1
ATOM 695 O O . PRO A 1 90 ? -9.443 -5.304 -5.907 1.00 92.94 90 PRO A O 1
ATOM 698 N N . ARG A 1 91 ? -7.897 -4.870 -4.325 1.00 93.19 91 ARG A N 1
ATOM 699 C CA . ARG A 1 91 ? -8.150 -6.043 -3.482 1.00 93.19 91 ARG A CA 1
ATOM 700 C C . ARG A 1 91 ? -8.200 -5.646 -2.003 1.00 93.19 91 ARG A C 1
ATOM 702 O O . ARG A 1 91 ? -7.596 -4.628 -1.654 1.00 93.19 91 ARG A O 1
ATOM 709 N N . PRO A 1 92 ? -8.899 -6.415 -1.148 1.00 94.81 92 PRO A N 1
ATOM 710 C CA . PRO A 1 92 ? -8.853 -6.218 0.297 1.00 94.81 92 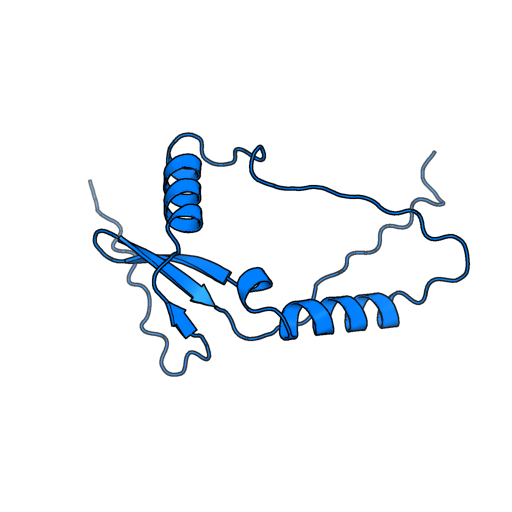PRO A CA 1
ATOM 711 C C . PRO A 1 92 ? -7.419 -6.238 0.829 1.00 94.81 92 PRO A C 1
ATOM 713 O O . PRO A 1 92 ? -6.590 -7.024 0.363 1.00 94.81 92 PRO A O 1
ATOM 716 N N . VAL A 1 93 ? -7.134 -5.357 1.787 1.00 94.94 93 VAL A N 1
ATOM 717 C CA . VAL A 1 93 ? -5.862 -5.355 2.518 1.00 94.94 93 VAL A CA 1
ATOM 718 C C . VAL A 1 93 ? -5.873 -6.502 3.521 1.00 94.94 93 VAL A C 1
ATOM 720 O O . VAL A 1 93 ? -6.816 -6.635 4.297 1.00 94.94 93 VAL A O 1
ATOM 723 N N . ASP A 1 94 ? -4.812 -7.307 3.511 1.00 94.12 94 ASP A N 1
ATOM 724 C CA . ASP A 1 94 ? -4.566 -8.301 4.551 1.00 94.12 94 ASP A CA 1
ATOM 725 C C . ASP A 1 94 ? -3.990 -7.599 5.789 1.00 94.12 94 ASP A C 1
ATOM 727 O O . ASP A 1 94 ? -2.943 -6.950 5.710 1.00 94.12 94 ASP A O 1
ATOM 731 N N . LEU A 1 95 ? -4.714 -7.667 6.907 1.00 95.19 95 LEU A N 1
ATOM 732 C CA . LEU A 1 95 ? -4.369 -6.999 8.160 1.00 95.19 95 LEU A CA 1
ATOM 733 C C . LEU A 1 95 ? -4.245 -8.050 9.271 1.00 95.19 95 LEU A C 1
ATOM 735 O O . LEU A 1 95 ? -5.218 -8.298 9.989 1.00 95.19 95 LEU A O 1
ATOM 739 N N . PRO A 1 96 ? -3.072 -8.692 9.419 1.00 95.56 96 PRO A N 1
ATOM 740 C CA . PRO A 1 96 ? -2.860 -9.664 10.479 1.00 95.56 96 PRO A CA 1
ATOM 741 C C . PRO A 1 96 ? -2.912 -8.978 11.847 1.00 95.56 96 PRO A C 1
ATOM 743 O O . PRO A 1 96 ? -2.274 -7.947 12.068 1.00 95.56 96 PRO A O 1
ATOM 746 N N . VAL A 1 97 ? -3.65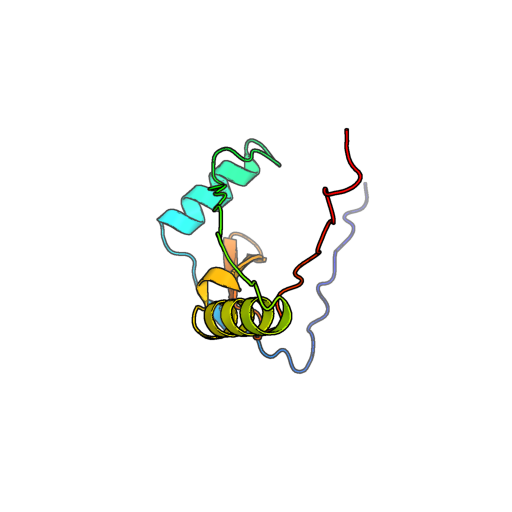7 -9.576 12.777 1.00 94.75 97 VAL A N 1
ATOM 747 C CA . VAL A 1 97 ? -3.733 -9.129 14.171 1.00 94.75 97 VAL A CA 1
ATOM 748 C C . VAL A 1 97 ? -2.940 -10.091 15.033 1.00 94.75 97 VAL A C 1
ATOM 750 O O . VAL A 1 97 ? -3.226 -11.286 15.065 1.00 94.75 97 VAL A O 1
ATOM 753 N N . LEU A 1 98 ? -1.958 -9.546 15.744 1.00 94.81 98 LEU A N 1
ATOM 754 C CA . LEU A 1 98 ? -1.210 -10.262 16.762 1.00 94.81 98 LEU A CA 1
ATOM 755 C C . LEU A 1 98 ? -1.591 -9.702 18.130 1.00 94.81 98 LEU A C 1
ATOM 757 O O . LEU A 1 98 ? -1.411 -8.511 18.387 1.00 94.81 98 LEU A O 1
ATOM 761 N N . ASP A 1 99 ? -2.133 -10.562 18.987 1.00 92.44 99 ASP A N 1
ATOM 762 C CA . ASP A 1 99 ? -2.404 -10.221 20.377 1.00 92.44 99 ASP A CA 1
ATOM 763 C C . ASP A 1 99 ? -1.108 -10.343 21.186 1.00 92.44 99 ASP A C 1
ATOM 765 O O . ASP A 1 99 ? -0.568 -11.433 21.350 1.00 92.44 99 ASP A O 1
ATOM 769 N N . LEU A 1 100 ? -0.601 -9.204 21.655 1.00 92.69 100 LEU A N 1
ATOM 770 C CA . LEU A 1 100 ? 0.605 -9.122 22.480 1.00 92.69 100 LEU A CA 1
ATOM 771 C C . LEU A 1 100 ? 0.284 -9.072 23.980 1.00 92.69 100 LEU A C 1
ATOM 773 O O . LEU A 1 100 ? 1.192 -8.923 24.789 1.00 92.69 100 LEU A O 1
ATOM 777 N N . SER A 1 101 ? -0.988 -9.173 24.380 1.00 91.31 101 SER A N 1
ATOM 778 C CA . SER A 1 101 ? -1.380 -9.101 25.796 1.00 91.31 101 SER A CA 1
ATOM 779 C C . SER A 1 101 ? -0.863 -10.275 26.631 1.00 91.31 101 SER A C 1
ATOM 781 O O . SER A 1 101 ? -0.807 -10.176 27.857 1.00 91.31 101 SER A O 1
ATOM 783 N N . THR A 1 102 ? -0.477 -11.371 25.975 1.00 88.50 102 THR A N 1
ATOM 784 C CA . THR A 1 102 ? 0.109 -12.561 26.601 1.00 88.50 102 THR A CA 1
ATOM 785 C C . THR A 1 102 ? 1.629 -12.639 26.464 1.00 88.50 102 THR A C 1
ATOM 787 O O . THR A 1 102 ? 2.221 -13.590 26.974 1.00 88.50 102 THR A O 1
ATOM 790 N N . GLU A 1 103 ? 2.259 -11.682 25.778 1.00 81.00 103 GLU A N 1
ATOM 791 C CA . GLU A 1 103 ? 3.716 -11.615 25.661 1.00 81.00 103 GLU A CA 1
ATOM 792 C C . GLU A 1 103 ? 4.329 -10.979 26.930 1.00 81.00 103 GLU A C 1
ATOM 794 O O . GLU A 1 103 ? 3.702 -10.103 27.534 1.00 81.00 103 GLU A O 1
ATOM 799 N N . PRO A 1 104 ? 5.510 -11.451 27.378 1.00 64.69 104 PRO A N 1
ATOM 800 C CA . PRO A 1 104 ? 6.156 -11.009 28.618 1.00 64.69 104 PRO A CA 1
ATOM 801 C C . PRO A 1 104 ? 6.706 -9.574 28.590 1.00 64.69 104 PRO A C 1
ATOM 803 O O . PRO A 1 104 ? 7.072 -9.073 27.502 1.00 64.69 104 PRO A O 1
#

Nearest PDB structures (foldseek):
  6mg0-assembly2_A  TM=7.529E-01  e=1.416E-01  Brevibacillus parabrevis
  6mg0-assembly2_B  TM=7.159E-01  e=1.324E-01  Brevibacillus parabrevis
  6mfx-assembly1_A  TM=6.606E-01  e=3.396E-01  Brevibacillus parabrevis

Radius of gyration: 18.59 Å; Cα contacts (8 Å, |Δi|>4): 74; chains: 1; bounding box: 36×33×52 Å

Mean predicted aligned error: 8.93 Å

pLDDT: mean 83.94, std 18.21, range [33.72, 98.12]

InterPro domains:
  IPR001242 Condensation domain [PF00668] (22-101)
  IPR023213 Chloramphenicol acetyltransferase-like domain superfamily [G3DSA:3.30.559.10] (13-104)

Organism: NCBI:txid103725